Protein AF-A0A964VWE4-F1 (afdb_monomer_lite)

Sequence (80 aa):
MPPFFFFVEAETLTAIATILQGFGCPPDKCPEMALQLHRRAGQLSEAKGRSYEEALGHLLRAMAGGWAAQSQASTTDPQA

Structure (mmCIF, N/CA/C/O backbone):
data_AF-A0A964VWE4-F1
#
_entry.id   AF-A0A964VWE4-F1
#
loop_
_atom_site.group_PDB
_atom_site.id
_atom_site.type_symbol
_atom_site.label_atom_id
_atom_site.label_alt_id
_atom_site.label_comp_id
_atom_site.label_asym_id
_atom_site.label_entity_id
_atom_site.label_seq_id
_atom_site.pdbx_PDB_ins_code
_atom_site.Cartn_x
_atom_site.Cartn_y
_atom_site.Cartn_z
_atom_site.occupancy
_atom_site.B_iso_or_equiv
_atom_site.auth_seq_id
_atom_site.auth_comp_id
_atom_site.auth_asym_id
_atom_site.auth_atom_id
_atom_site.pdbx_PDB_model_num
ATOM 1 N N . MET A 1 1 ? -22.111 13.507 2.583 1.00 40.84 1 MET A N 1
ATOM 2 C CA . MET A 1 1 ? -20.755 13.761 3.111 1.00 40.84 1 MET A CA 1
ATOM 3 C C . MET A 1 1 ? -19.792 12.973 2.238 1.00 40.84 1 MET A C 1
ATOM 5 O O . MET A 1 1 ? -19.933 11.757 2.215 1.00 40.84 1 MET A O 1
ATOM 9 N N . PRO A 1 2 ? -18.941 13.609 1.417 1.00 44.41 2 PRO A N 1
ATOM 10 C CA . PRO A 1 2 ? -18.001 12.864 0.585 1.00 44.41 2 PRO A CA 1
ATOM 11 C C . PRO A 1 2 ? -16.908 12.253 1.485 1.00 44.41 2 PRO A C 1
ATOM 13 O O . PRO A 1 2 ? -16.379 12.974 2.332 1.00 44.41 2 PRO A O 1
ATOM 16 N N . PRO A 1 3 ? -16.580 10.955 1.360 1.00 51.28 3 PRO A N 1
ATOM 17 C CA . PRO A 1 3 ? -15.475 10.369 2.109 1.00 51.28 3 PRO A CA 1
ATOM 18 C C . PRO A 1 3 ? -14.163 10.955 1.573 1.00 51.28 3 PRO A C 1
ATOM 20 O O . PRO A 1 3 ? -13.996 11.121 0.363 1.00 51.28 3 PRO A O 1
ATOM 23 N N . PHE A 1 4 ? -13.236 11.296 2.465 1.00 48.41 4 PHE A N 1
ATOM 24 C CA . PHE A 1 4 ? -11.980 12.021 2.212 1.00 48.41 4 PHE A CA 1
ATOM 25 C C . PHE A 1 4 ? -10.935 11.245 1.361 1.00 48.41 4 PHE A C 1
ATOM 27 O O . PHE A 1 4 ? -9.742 11.524 1.413 1.00 48.41 4 PHE A O 1
ATOM 34 N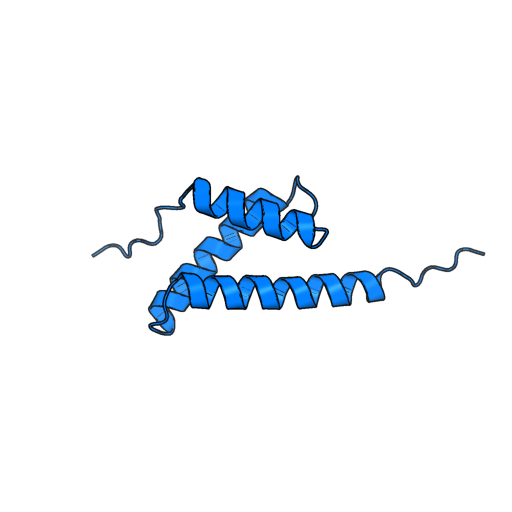 N . PHE A 1 5 ? -11.360 10.303 0.512 1.00 53.94 5 PHE A N 1
ATOM 35 C CA . PHE A 1 5 ? -10.519 9.382 -0.270 1.00 53.94 5 PHE A CA 1
ATOM 36 C C . PHE A 1 5 ? -9.829 9.965 -1.505 1.00 53.94 5 PHE A C 1
ATOM 38 O O . PHE A 1 5 ? -9.176 9.231 -2.249 1.00 53.94 5 PHE A O 1
ATOM 45 N N . PHE A 1 6 ? -9.988 11.264 -1.756 1.00 52.19 6 PHE A N 1
ATOM 46 C CA . PHE A 1 6 ? -9.511 11.893 -2.986 1.00 52.19 6 PHE A CA 1
ATOM 47 C C . PHE A 1 6 ? -8.203 12.677 -2.819 1.00 52.19 6 PHE A C 1
ATOM 49 O O . PHE A 1 6 ? -7.590 13.038 -3.822 1.00 52.19 6 PHE A O 1
ATOM 56 N N . PHE A 1 7 ? -7.737 12.913 -1.587 1.00 57.19 7 PHE A N 1
ATOM 57 C CA . PHE A 1 7 ? -6.479 13.625 -1.365 1.00 57.19 7 PHE A CA 1
ATOM 58 C C . PHE A 1 7 ? -5.322 12.639 -1.221 1.00 57.19 7 PHE A C 1
ATOM 60 O O . PHE A 1 7 ? -4.920 12.250 -0.131 1.00 57.19 7 PHE A O 1
ATOM 67 N N . VAL A 1 8 ? -4.829 12.197 -2.374 1.00 63.94 8 VAL A N 1
ATOM 68 C CA . VAL A 1 8 ? -3.550 11.503 -2.477 1.00 63.94 8 VAL A CA 1
ATOM 69 C C . VAL A 1 8 ? -2.437 12.494 -2.140 1.00 63.94 8 VAL A C 1
ATOM 71 O O . VAL A 1 8 ? -2.231 13.462 -2.870 1.00 63.94 8 VAL A O 1
ATOM 74 N N . GLU A 1 9 ? -1.721 12.266 -1.042 1.00 72.69 9 GLU A N 1
ATOM 75 C CA . GLU A 1 9 ? -0.601 13.121 -0.650 1.00 72.69 9 GLU A CA 1
ATOM 76 C C . GLU A 1 9 ? 0.683 12.703 -1.391 1.00 72.69 9 GLU A C 1
ATOM 78 O O . GLU A 1 9 ? 1.103 11.542 -1.347 1.00 72.69 9 GLU A O 1
ATOM 83 N N . ALA A 1 10 ? 1.311 13.643 -2.103 1.00 74.94 10 ALA A N 1
ATOM 84 C CA . ALA A 1 10 ? 2.468 13.360 -2.959 1.00 74.94 10 ALA A CA 1
ATOM 85 C C . ALA A 1 10 ? 3.710 12.890 -2.172 1.00 74.94 10 ALA A C 1
ATOM 87 O O . ALA A 1 10 ? 4.492 12.078 -2.675 1.00 74.94 10 ALA A O 1
ATOM 88 N N . GLU A 1 11 ? 3.876 13.353 -0.931 1.00 78.38 11 GLU A N 1
ATOM 89 C CA . GLU A 1 11 ? 4.973 12.940 -0.049 1.00 78.38 11 GLU A CA 1
ATOM 90 C C . GLU A 1 11 ? 4.848 11.456 0.326 1.00 78.38 11 GLU A C 1
ATOM 92 O O . GLU A 1 11 ? 5.784 10.673 0.147 1.00 78.38 11 GLU A O 1
ATOM 97 N N . THR A 1 12 ? 3.640 11.033 0.706 1.00 82.12 12 THR A N 1
ATOM 98 C CA . THR A 1 12 ? 3.322 9.631 0.998 1.00 82.12 12 THR A CA 1
ATOM 99 C C . THR A 1 12 ? 3.544 8.724 -0.217 1.00 82.12 12 THR A C 1
ATOM 101 O O . THR A 1 12 ? 4.113 7.638 -0.083 1.00 82.12 12 THR A O 1
ATOM 104 N N . LEU A 1 13 ? 3.149 9.157 -1.421 1.00 83.69 13 LEU A N 1
ATOM 105 C CA . LEU A 1 13 ? 3.419 8.395 -2.647 1.00 83.69 13 LEU A CA 1
ATOM 106 C C . LEU A 1 13 ? 4.915 8.202 -2.889 1.00 83.69 13 LEU A C 1
ATOM 108 O O . LEU A 1 13 ? 5.344 7.106 -3.246 1.00 83.69 13 LEU A O 1
ATOM 112 N N . THR A 1 14 ? 5.698 9.258 -2.685 1.00 86.00 14 THR A N 1
ATOM 113 C CA . THR A 1 14 ? 7.150 9.244 -2.891 1.00 86.00 14 THR A CA 1
ATOM 114 C C . THR A 1 14 ? 7.833 8.311 -1.888 1.00 86.00 14 THR A C 1
ATOM 116 O O . THR A 1 14 ? 8.710 7.526 -2.263 1.00 86.00 14 THR A O 1
ATOM 119 N N . ALA A 1 15 ? 7.382 8.316 -0.631 1.00 86.38 15 ALA A N 1
ATOM 120 C CA . ALA A 1 15 ? 7.844 7.384 0.393 1.00 86.38 15 ALA A CA 1
ATOM 121 C C . ALA A 1 15 ? 7.524 5.923 0.026 1.00 86.38 15 ALA A C 1
ATOM 123 O O . ALA A 1 15 ? 8.412 5.069 0.042 1.00 86.38 15 ALA A O 1
ATOM 124 N N . ILE A 1 16 ? 6.283 5.636 -0.386 1.00 86.00 16 ILE A N 1
ATOM 125 C CA . ILE A 1 16 ? 5.868 4.292 -0.817 1.00 86.00 16 ILE A CA 1
ATOM 126 C C . ILE A 1 16 ? 6.669 3.840 -2.046 1.00 86.00 16 ILE A C 1
ATOM 128 O O . ILE A 1 16 ? 7.152 2.710 -2.072 1.00 86.00 16 ILE A O 1
ATOM 132 N N . ALA A 1 17 ? 6.859 4.714 -3.038 1.00 87.00 17 ALA A N 1
ATOM 133 C CA . ALA A 1 17 ? 7.649 4.445 -4.240 1.00 87.00 17 ALA A CA 1
ATOM 134 C C . ALA A 1 17 ? 9.121 4.131 -3.919 1.00 87.00 17 ALA A C 1
ATOM 136 O O . ALA A 1 17 ? 9.711 3.250 -4.540 1.00 87.00 17 ALA A O 1
ATOM 137 N N . THR A 1 18 ? 9.707 4.810 -2.932 1.00 86.50 18 THR A N 1
ATOM 138 C CA . THR A 1 18 ? 11.084 4.554 -2.476 1.00 86.50 18 THR A CA 1
ATOM 139 C C . THR A 1 18 ? 11.201 3.178 -1.822 1.00 86.50 18 THR A C 1
ATOM 141 O O . THR A 1 18 ? 12.109 2.407 -2.129 1.00 86.50 18 THR A O 1
ATOM 144 N N . ILE A 1 19 ? 10.239 2.832 -0.965 1.00 85.62 19 ILE A N 1
ATOM 145 C CA . ILE A 1 19 ? 10.168 1.519 -0.317 1.00 85.62 19 ILE A CA 1
ATOM 146 C C . ILE A 1 19 ? 9.969 0.409 -1.364 1.00 85.62 19 ILE A C 1
ATOM 148 O O . ILE A 1 19 ? 10.647 -0.615 -1.323 1.00 85.62 19 ILE A O 1
ATOM 152 N N . LEU A 1 20 ? 9.076 0.628 -2.333 1.00 83.00 20 LEU A N 1
ATOM 153 C CA . LEU A 1 20 ? 8.834 -0.260 -3.473 1.00 83.00 20 LEU A CA 1
ATOM 154 C C . LEU A 1 20 ? 10.105 -0.513 -4.290 1.00 83.00 20 LEU A C 1
ATOM 156 O O . LEU A 1 20 ? 10.405 -1.670 -4.584 1.00 83.00 20 LEU A O 1
ATOM 160 N N . GLN A 1 21 ? 10.868 0.534 -4.615 1.00 85.06 21 GLN A N 1
ATOM 161 C CA . GLN A 1 21 ? 12.158 0.393 -5.301 1.00 85.06 21 GLN A CA 1
ATOM 162 C C . GLN A 1 21 ? 13.134 -0.465 -4.491 1.00 85.06 21 GLN A C 1
ATOM 164 O O . GLN A 1 21 ? 1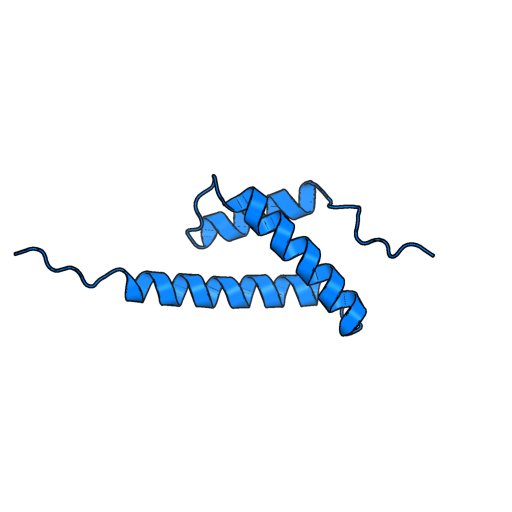3.780 -1.347 -5.053 1.00 85.06 21 GLN A O 1
ATOM 169 N N . GLY A 1 22 ? 13.183 -0.281 -3.167 1.00 81.81 22 GLY A N 1
ATOM 170 C CA . GLY A 1 22 ? 13.992 -1.110 -2.268 1.00 81.81 22 GLY A CA 1
ATOM 171 C C . GLY A 1 22 ? 13.615 -2.598 -2.276 1.00 81.81 22 GLY A C 1
ATOM 172 O O . GLY A 1 22 ? 14.472 -3.446 -2.044 1.00 81.81 22 GLY A O 1
ATOM 173 N N . PHE A 1 23 ? 12.360 -2.932 -2.594 1.00 76.31 23 PHE A N 1
ATOM 174 C CA . PHE A 1 23 ? 11.891 -4.314 -2.754 1.00 76.31 23 PHE A CA 1
ATOM 175 C C . PHE A 1 23 ? 12.100 -4.893 -4.165 1.00 76.31 23 PHE A C 1
ATOM 177 O O . PHE A 1 23 ? 11.766 -6.055 -4.391 1.00 76.31 23 PHE A O 1
ATOM 184 N N . GLY A 1 24 ? 12.653 -4.119 -5.105 1.00 76.31 24 GLY A N 1
ATOM 185 C CA . GLY A 1 24 ? 12.867 -4.539 -6.494 1.00 76.31 24 GLY A CA 1
ATOM 186 C C . GLY A 1 24 ? 11.735 -4.158 -7.453 1.00 76.31 24 GLY A C 1
ATOM 187 O O . GLY A 1 24 ? 11.685 -4.665 -8.574 1.00 76.31 24 GLY A O 1
ATOM 188 N N . CYS A 1 25 ? 10.822 -3.270 -7.045 1.00 73.38 25 CYS A N 1
ATOM 189 C CA . CYS A 1 25 ? 9.809 -2.733 -7.948 1.00 73.38 25 CYS A CA 1
ATOM 190 C C . CYS A 1 25 ? 10.452 -1.761 -8.955 1.00 73.38 25 CYS A C 1
ATOM 192 O O . CYS A 1 25 ? 11.210 -0.875 -8.552 1.00 73.38 25 CYS A O 1
ATOM 194 N N . PRO A 1 26 ? 10.145 -1.873 -10.259 1.00 78.56 26 PRO A N 1
ATOM 195 C CA . PRO A 1 26 ? 10.678 -0.957 -11.255 1.00 78.56 26 PRO A CA 1
ATOM 196 C C . PRO A 1 26 ? 10.167 0.476 -11.022 1.00 78.56 26 PRO A C 1
ATOM 198 O O . PRO A 1 26 ? 8.968 0.664 -10.780 1.00 78.56 26 PRO A O 1
ATOM 201 N N . PRO A 1 27 ? 11.034 1.499 -11.149 1.00 76.06 27 PRO A N 1
ATOM 202 C CA . PRO A 1 27 ? 10.700 2.895 -10.847 1.00 76.06 27 PRO A CA 1
ATOM 203 C C . PRO A 1 27 ? 9.568 3.446 -11.723 1.00 76.06 27 PRO A C 1
ATOM 205 O O . PRO A 1 27 ? 8.841 4.333 -11.291 1.00 76.06 27 PRO A O 1
ATOM 208 N N . ASP A 1 28 ? 9.372 2.871 -12.910 1.00 81.00 28 ASP A N 1
ATOM 209 C CA . ASP A 1 28 ? 8.286 3.203 -13.837 1.00 81.00 28 ASP A CA 1
ATOM 210 C C . ASP A 1 28 ? 6.898 2.782 -13.308 1.00 81.00 28 ASP A C 1
ATOM 212 O O . ASP A 1 28 ? 5.918 3.506 -13.457 1.00 81.00 28 ASP A O 1
ATOM 216 N N . LYS A 1 29 ? 6.816 1.653 -12.583 1.00 79.56 29 LYS A N 1
ATOM 217 C CA . LYS A 1 29 ? 5.564 1.157 -11.973 1.00 79.56 29 LYS A CA 1
ATOM 218 C C . LYS A 1 29 ? 5.367 1.610 -10.532 1.00 79.56 29 LYS A C 1
ATOM 220 O O . LYS A 1 29 ? 4.247 1.569 -10.023 1.00 79.56 29 LYS A O 1
ATOM 225 N N . CYS A 1 30 ? 6.432 2.059 -9.874 1.00 82.88 30 CYS A N 1
ATOM 226 C CA . CYS A 1 30 ? 6.391 2.570 -8.509 1.00 82.88 30 CYS A CA 1
ATOM 227 C C . CYS A 1 30 ? 5.323 3.653 -8.264 1.00 82.88 30 CYS A C 1
ATOM 229 O O . CYS A 1 30 ? 4.592 3.502 -7.285 1.00 82.88 30 CYS A O 1
ATOM 231 N N . PRO A 1 31 ? 5.168 4.708 -9.094 1.00 81.75 31 PRO A N 1
ATOM 232 C CA . PRO A 1 31 ? 4.168 5.749 -8.837 1.00 81.75 31 PRO A CA 1
ATOM 233 C C . PRO A 1 31 ? 2.729 5.231 -8.968 1.00 81.75 31 PRO A C 1
ATOM 235 O O . PRO A 1 31 ? 1.877 5.551 -8.138 1.00 81.75 31 PRO A O 1
ATOM 238 N N . GLU A 1 32 ? 2.460 4.385 -9.963 1.00 83.44 32 GLU A N 1
ATOM 239 C CA . GLU A 1 32 ? 1.143 3.770 -10.159 1.00 83.44 32 GLU A CA 1
ATOM 240 C C . GLU A 1 32 ? 0.793 2.819 -9.003 1.00 83.44 32 GLU A C 1
ATOM 242 O O . GLU A 1 32 ? -0.306 2.867 -8.440 1.00 83.44 32 GLU A O 1
ATOM 247 N N . MET A 1 33 ? 1.759 2.001 -8.581 1.00 84.94 33 MET A N 1
ATOM 248 C CA . MET A 1 33 ? 1.606 1.105 -7.440 1.00 84.94 33 MET A CA 1
ATOM 249 C C . MET A 1 33 ? 1.424 1.853 -6.122 1.00 84.94 33 MET A C 1
ATOM 251 O O . MET A 1 33 ? 0.574 1.466 -5.320 1.00 84.94 33 MET A O 1
ATOM 255 N N . ALA A 1 34 ? 2.182 2.926 -5.894 1.00 87.19 34 ALA A N 1
ATOM 256 C CA . ALA A 1 34 ? 2.046 3.761 -4.707 1.00 87.19 34 ALA A CA 1
ATOM 257 C C . ALA A 1 34 ? 0.633 4.350 -4.601 1.00 87.19 34 ALA A C 1
ATOM 259 O O . ALA A 1 34 ? 0.020 4.308 -3.533 1.00 87.19 34 ALA A O 1
ATOM 260 N N . LEU A 1 35 ? 0.078 4.808 -5.728 1.00 84.88 35 LEU A N 1
ATOM 261 C CA . LEU A 1 35 ? -1.295 5.300 -5.834 1.00 84.88 35 LEU A CA 1
ATOM 262 C C . LEU A 1 35 ? -2.323 4.237 -5.438 1.00 84.88 35 LEU A C 1
ATOM 264 O O . LEU A 1 35 ? -3.229 4.511 -4.648 1.00 84.88 35 LEU A O 1
ATOM 268 N N . GLN A 1 36 ? -2.188 3.018 -5.962 1.00 84.88 36 GLN A N 1
ATOM 269 C CA . GLN A 1 36 ? -3.094 1.922 -5.615 1.00 84.88 36 GLN A CA 1
ATOM 270 C C . GLN A 1 36 ? -2.982 1.521 -4.141 1.00 84.88 36 GLN A C 1
ATOM 272 O O . GLN A 1 36 ? -4.004 1.284 -3.487 1.00 84.88 36 GLN A O 1
ATOM 277 N N . LEU A 1 37 ? -1.758 1.468 -3.609 1.00 86.88 37 LEU A N 1
ATOM 278 C CA . LEU A 1 37 ? -1.510 1.090 -2.223 1.00 86.88 37 LEU A CA 1
ATOM 279 C C . LEU A 1 37 ? -2.094 2.115 -1.258 1.00 86.88 37 LEU A C 1
ATOM 281 O O . LEU A 1 37 ? -2.792 1.732 -0.324 1.00 86.88 37 LEU A O 1
ATOM 285 N N . HIS A 1 38 ? -1.879 3.401 -1.527 1.00 85.50 38 HIS A N 1
ATOM 286 C CA . HIS A 1 38 ? -2.429 4.489 -0.729 1.00 85.50 38 HIS A CA 1
ATOM 287 C C . HIS A 1 38 ? -3.965 4.453 -0.704 1.00 85.50 38 HIS A C 1
ATOM 289 O O . HIS A 1 38 ? -4.570 4.473 0.372 1.00 85.50 38 HIS A O 1
ATOM 295 N N . ARG A 1 39 ? -4.609 4.280 -1.871 1.00 82.88 39 ARG A N 1
ATOM 296 C CA . ARG A 1 39 ? -6.076 4.150 -1.953 1.00 82.88 39 ARG A CA 1
ATOM 297 C C . ARG A 1 39 ? -6.601 2.962 -1.150 1.00 82.88 39 ARG A C 1
ATOM 299 O O . ARG A 1 39 ? -7.614 3.092 -0.464 1.00 82.88 39 ARG A O 1
ATOM 306 N N . ARG A 1 40 ? -5.932 1.807 -1.222 1.00 84.38 40 ARG A N 1
ATOM 307 C CA . ARG A 1 40 ? -6.308 0.630 -0.424 1.00 84.38 40 ARG A CA 1
ATOM 308 C C . ARG A 1 40 ? -6.060 0.834 1.063 1.00 84.38 40 ARG A C 1
ATOM 310 O O . ARG A 1 40 ? -6.901 0.420 1.850 1.00 84.38 40 ARG A O 1
ATOM 317 N N . ALA A 1 41 ? -4.940 1.442 1.446 1.00 85.00 41 ALA A N 1
ATOM 318 C CA . ALA A 1 41 ? -4.579 1.673 2.841 1.00 85.00 41 ALA A CA 1
ATOM 319 C C . ALA A 1 41 ? -5.624 2.534 3.538 1.00 85.00 41 ALA A C 1
ATOM 321 O O . ALA A 1 41 ? -6.083 2.191 4.625 1.00 85.00 41 ALA A O 1
ATOM 322 N N . GLY A 1 42 ? -6.077 3.596 2.877 1.00 83.75 42 GLY A N 1
ATOM 323 C CA . GLY A 1 42 ? -7.160 4.377 3.431 1.00 83.75 42 GLY A CA 1
ATOM 324 C C . GLY A 1 42 ? -8.485 3.591 3.471 1.00 83.75 42 GLY A C 1
ATOM 325 O O . GLY A 1 42 ? -9.145 3.607 4.505 1.00 83.75 42 GLY A O 1
ATOM 326 N N . GLN A 1 43 ? -8.886 2.886 2.403 1.00 82.19 43 GLN A N 1
ATOM 327 C CA . GLN A 1 43 ? -10.155 2.139 2.432 1.00 82.19 43 GLN A CA 1
ATOM 328 C C . GLN A 1 43 ? -10.139 1.083 3.538 1.00 82.19 43 GLN A C 1
ATOM 330 O O . GLN A 1 43 ? -11.150 0.829 4.182 1.00 82.19 43 GLN A O 1
ATOM 335 N N . LEU A 1 44 ? -8.976 0.480 3.783 1.00 83.06 44 LEU A N 1
ATOM 336 C CA . LEU A 1 44 ? -8.769 -0.480 4.854 1.00 83.06 44 LEU A CA 1
ATOM 337 C C . LEU A 1 44 ? -8.797 0.186 6.235 1.00 83.06 44 LEU A C 1
ATOM 339 O O . LEU A 1 44 ? -9.317 -0.413 7.171 1.00 83.06 44 LEU A O 1
ATOM 343 N N . SER A 1 45 ? -8.256 1.400 6.354 1.00 83.38 45 SER A N 1
ATOM 344 C CA . SER A 1 45 ? -8.330 2.229 7.561 1.00 83.38 45 SER A CA 1
ATOM 345 C C . SER A 1 45 ? -9.784 2.513 7.935 1.00 83.38 45 SER A C 1
ATOM 347 O O . SER A 1 45 ? -10.189 2.201 9.052 1.00 83.38 45 SER A O 1
ATOM 349 N N . GLU A 1 46 ? -10.608 2.960 6.983 1.00 83.00 46 GLU A N 1
ATOM 350 C CA . GLU A 1 46 ? -12.038 3.183 7.221 1.00 83.00 46 GLU A CA 1
ATOM 351 C C . GLU A 1 46 ? -12.799 1.877 7.473 1.00 83.00 46 GLU A C 1
ATOM 353 O O . GLU A 1 46 ? -13.563 1.776 8.430 1.00 83.00 46 GLU A O 1
ATOM 358 N N . ALA A 1 47 ? -12.566 0.847 6.657 1.00 82.56 47 ALA A N 1
ATOM 359 C CA . ALA A 1 47 ? -13.302 -0.412 6.752 1.00 82.56 47 ALA A CA 1
ATOM 360 C C . ALA A 1 47 ? -12.974 -1.214 8.020 1.00 82.56 47 ALA A C 1
ATOM 362 O O . ALA A 1 47 ? -13.828 -1.943 8.521 1.00 82.56 47 ALA A O 1
ATOM 363 N N . LYS A 1 48 ? -11.739 -1.125 8.532 1.00 79.56 48 LYS A N 1
ATOM 364 C CA . LYS A 1 48 ? -11.305 -1.829 9.752 1.00 79.56 48 LYS A CA 1
ATOM 365 C C . LYS A 1 48 ? -11.181 -0.922 10.978 1.00 79.56 48 LYS A C 1
ATOM 367 O O . LYS A 1 48 ? -10.869 -1.444 12.045 1.00 79.56 48 LYS A O 1
ATOM 372 N N . GLY A 1 49 ? -11.372 0.390 10.841 1.00 80.00 49 GLY A N 1
ATOM 373 C CA . GLY A 1 49 ? -11.142 1.366 11.912 1.00 80.00 49 GLY A CA 1
ATOM 374 C C . GLY A 1 49 ? -9.699 1.374 12.429 1.00 80.00 49 GLY A C 1
ATOM 375 O O . GLY A 1 49 ? -9.478 1.538 13.625 1.00 80.00 49 GLY A O 1
ATOM 376 N N . ARG A 1 50 ? -8.713 1.110 11.562 1.00 80.62 50 ARG A N 1
ATOM 377 C CA . ARG A 1 50 ? -7.283 1.079 11.930 1.00 80.62 50 ARG A CA 1
ATOM 378 C C . ARG A 1 50 ? -6.585 2.331 11.435 1.00 80.62 50 ARG A C 1
ATOM 380 O O . ARG A 1 50 ? -6.954 2.843 10.392 1.00 80.62 50 ARG A O 1
ATOM 387 N N . SER A 1 51 ? -5.530 2.769 12.117 1.00 85.00 51 SER A N 1
ATOM 388 C CA . SER A 1 51 ? -4.717 3.891 11.642 1.00 85.00 51 SER A CA 1
ATOM 389 C C . SER A 1 51 ? -4.178 3.631 10.234 1.00 85.00 51 SER A C 1
ATOM 391 O O . SER A 1 51 ? -3.780 2.514 9.896 1.00 85.00 51 SER A O 1
ATOM 393 N N . TYR A 1 52 ? -4.144 4.685 9.420 1.00 82.56 52 TYR A N 1
ATOM 394 C CA . TYR A 1 52 ? -3.638 4.634 8.051 1.00 82.56 52 TYR A CA 1
ATOM 395 C C . TYR A 1 52 ? -2.225 4.029 7.974 1.00 82.56 52 TYR A C 1
ATOM 397 O O . TYR A 1 52 ? -1.969 3.185 7.118 1.00 82.56 52 TYR A O 1
ATOM 405 N N . GLU A 1 53 ? -1.346 4.385 8.914 1.00 82.25 53 GLU A N 1
ATOM 406 C CA . GLU A 1 53 ? 0.024 3.864 9.004 1.00 82.25 53 GLU A CA 1
ATOM 407 C C . GLU A 1 53 ? 0.066 2.343 9.218 1.00 82.25 53 GLU A C 1
ATOM 409 O O . GLU A 1 53 ? 0.802 1.643 8.526 1.00 82.25 53 GLU A O 1
ATOM 414 N N . GLU A 1 54 ? -0.783 1.811 10.102 1.00 84.94 54 GLU A N 1
ATOM 415 C CA . GLU A 1 54 ? -0.904 0.368 10.358 1.00 84.94 54 GLU A CA 1
ATOM 416 C C . GLU A 1 54 ? -1.427 -0.378 9.123 1.00 84.94 54 GLU A C 1
ATOM 418 O O . GLU A 1 54 ? -0.920 -1.438 8.746 1.00 84.94 54 GLU A O 1
ATOM 423 N N . ALA A 1 55 ? -2.443 0.183 8.461 1.00 86.88 55 ALA A N 1
ATOM 424 C CA . ALA A 1 55 ? -2.998 -0.374 7.232 1.00 86.88 55 ALA A CA 1
ATOM 425 C C . ALA A 1 55 ? -1.963 -0.381 6.094 1.00 86.88 55 ALA A C 1
ATOM 427 O O . ALA A 1 55 ? -1.815 -1.386 5.391 1.00 86.88 55 ALA A O 1
ATOM 428 N N . LEU A 1 56 ? -1.227 0.720 5.934 1.00 84.31 56 LEU A N 1
ATOM 429 C CA . LEU A 1 56 ? -0.196 0.872 4.917 1.00 84.31 56 LEU A CA 1
ATOM 430 C C . LEU A 1 56 ? 0.998 -0.048 5.184 1.00 84.31 56 LEU A C 1
ATOM 432 O O . LEU A 1 56 ? 1.438 -0.746 4.272 1.00 84.31 56 LEU A O 1
ATOM 436 N N . GLY A 1 57 ? 1.483 -0.109 6.426 1.00 85.94 57 GLY A N 1
ATOM 437 C CA . GLY A 1 57 ? 2.569 -0.998 6.835 1.00 85.94 57 GLY A CA 1
ATOM 438 C C . GLY A 1 57 ? 2.235 -2.468 6.579 1.00 85.94 57 GLY A C 1
ATOM 439 O O . GLY A 1 57 ? 3.057 -3.213 6.040 1.00 85.94 57 GLY A O 1
ATOM 440 N N . HIS A 1 58 ? 0.993 -2.877 6.857 1.00 84.50 58 HIS A N 1
ATOM 441 C CA . HIS A 1 58 ? 0.507 -4.211 6.509 1.00 84.50 58 HIS A CA 1
ATOM 442 C C . HIS A 1 58 ? 0.520 -4.478 4.998 1.00 84.50 58 HIS A C 1
ATOM 444 O O . HIS A 1 58 ? 0.956 -5.551 4.577 1.00 84.50 58 HIS A O 1
ATOM 450 N N . LEU A 1 59 ? 0.059 -3.526 4.180 1.00 84.56 59 LEU A N 1
ATOM 451 C CA . LEU A 1 59 ? 0.032 -3.669 2.719 1.00 84.56 59 LEU A CA 1
ATOM 452 C C . LEU A 1 59 ? 1.441 -3.708 2.115 1.00 84.56 59 LEU A C 1
ATOM 454 O O . LEU A 1 59 ? 1.710 -4.545 1.253 1.00 84.56 59 LEU A O 1
ATOM 458 N N . LEU A 1 60 ? 2.350 -2.857 2.594 1.00 84.31 60 LEU A N 1
ATOM 459 C CA . LEU A 1 60 ? 3.755 -2.846 2.181 1.00 84.31 60 LEU A CA 1
ATOM 460 C C . LEU A 1 60 ? 4.435 -4.176 2.505 1.00 84.31 60 LEU A C 1
ATOM 462 O O . LEU A 1 60 ? 5.091 -4.761 1.645 1.00 84.31 60 LEU A O 1
ATOM 466 N N . ARG A 1 61 ? 4.224 -4.701 3.717 1.00 83.62 61 ARG A N 1
ATOM 467 C CA . ARG A 1 61 ? 4.789 -5.988 4.137 1.00 83.62 61 ARG A CA 1
ATOM 468 C C . ARG A 1 61 ? 4.203 -7.167 3.358 1.00 83.62 61 ARG A C 1
ATOM 470 O O . ARG A 1 61 ? 4.934 -8.098 3.030 1.00 83.62 61 ARG A O 1
ATOM 477 N N . ALA A 1 62 ? 2.913 -7.112 3.021 1.00 84.00 62 ALA A N 1
ATOM 478 C CA . ALA A 1 62 ? 2.274 -8.109 2.165 1.00 84.00 62 ALA A CA 1
ATOM 479 C C . ALA A 1 62 ? 2.869 -8.108 0.748 1.00 84.00 62 ALA A C 1
ATOM 481 O O . ALA A 1 62 ? 3.155 -9.173 0.203 1.00 84.00 62 ALA A O 1
ATOM 482 N N . MET A 1 63 ? 3.119 -6.928 0.169 1.00 78.88 63 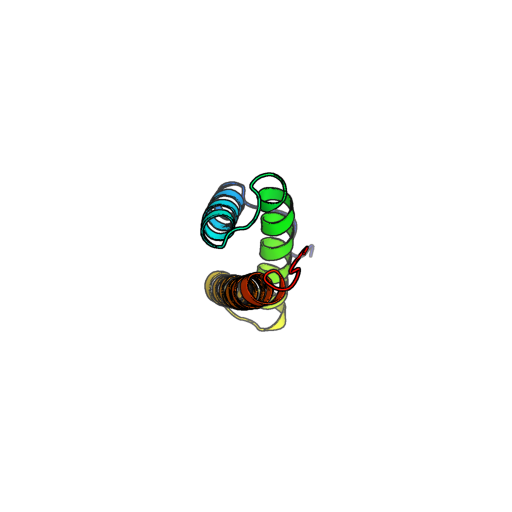MET A N 1
ATOM 483 C CA . MET A 1 63 ? 3.768 -6.840 -1.138 1.00 78.88 63 MET A CA 1
ATOM 484 C C . MET A 1 63 ? 5.221 -7.290 -1.096 1.00 78.88 63 MET A C 1
ATOM 486 O O . MET A 1 63 ? 5.613 -8.061 -1.962 1.00 78.88 63 MET A O 1
ATOM 490 N N . ALA A 1 64 ? 5.998 -6.889 -0.088 1.00 75.19 64 ALA A N 1
ATOM 491 C CA . ALA A 1 64 ? 7.372 -7.358 0.097 1.00 75.19 64 ALA A CA 1
ATOM 492 C C . ALA A 1 64 ? 7.466 -8.894 0.083 1.00 75.19 64 ALA A C 1
ATOM 494 O O . ALA A 1 64 ? 8.355 -9.456 -0.552 1.00 75.19 64 ALA A O 1
ATOM 495 N N . GLY A 1 65 ? 6.503 -9.577 0.716 1.00 75.00 65 GLY A N 1
ATOM 496 C CA . GLY A 1 65 ? 6.381 -11.035 0.650 1.00 75.00 65 GLY A CA 1
ATOM 497 C C . GLY A 1 65 ? 6.078 -11.566 -0.758 1.00 75.00 65 GLY A C 1
ATOM 498 O O . GLY A 1 65 ? 6.640 -12.581 -1.157 1.00 75.00 65 GLY A O 1
ATOM 499 N N . GLY A 1 66 ? 5.243 -10.865 -1.532 1.00 74.00 66 GLY A N 1
ATOM 500 C CA . GLY A 1 66 ? 4.951 -11.190 -2.933 1.00 74.00 66 GLY A CA 1
ATOM 501 C C . GLY A 1 66 ? 6.159 -11.027 -3.863 1.00 74.00 66 GLY A C 1
ATOM 502 O O . GLY A 1 66 ? 6.424 -11.911 -4.671 1.00 74.00 66 GLY A O 1
ATOM 503 N N . TRP A 1 67 ? 6.943 -9.957 -3.703 1.00 67.38 67 TRP A N 1
ATOM 504 C CA . TRP A 1 67 ? 8.180 -9.739 -4.466 1.00 67.38 67 TRP A CA 1
ATOM 505 C C . TRP A 1 67 ? 9.270 -10.748 -4.087 1.00 67.38 67 TRP A C 1
ATOM 507 O O . TRP A 1 67 ? 9.923 -11.309 -4.965 1.00 67.38 67 TRP A O 1
ATOM 517 N N . ALA A 1 68 ? 9.420 -11.061 -2.795 1.00 61.78 68 ALA A N 1
ATOM 518 C CA . ALA A 1 68 ? 10.337 -12.102 -2.328 1.00 61.78 68 ALA A CA 1
ATOM 519 C C . ALA A 1 68 ? 9.959 -13.504 -2.848 1.00 61.78 68 ALA A C 1
ATOM 521 O O . ALA A 1 68 ? 10.837 -14.322 -3.132 1.00 61.78 68 ALA A O 1
ATOM 522 N N . ALA A 1 69 ? 8.661 -13.782 -3.008 1.00 59.97 69 ALA A N 1
ATOM 523 C CA . ALA A 1 69 ? 8.177 -15.010 -3.633 1.00 59.97 69 ALA A CA 1
ATOM 524 C C . ALA A 1 69 ? 8.395 -15.009 -5.159 1.00 59.97 69 ALA A C 1
ATOM 526 O O . ALA A 1 69 ? 8.806 -16.020 -5.728 1.00 59.97 69 ALA A O 1
ATOM 527 N N . 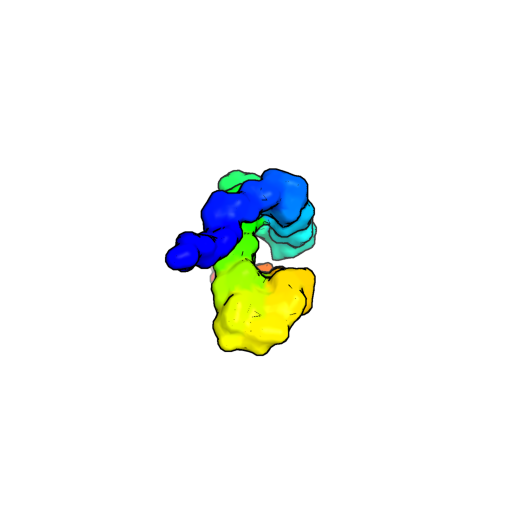GLN A 1 70 ? 8.191 -13.871 -5.827 1.00 58.81 70 GLN A N 1
ATOM 528 C CA . GLN A 1 70 ? 8.371 -13.734 -7.276 1.00 58.81 70 GLN A CA 1
ATOM 529 C C . GLN A 1 70 ? 9.844 -13.789 -7.712 1.00 58.81 70 GLN A C 1
ATOM 531 O O . GLN A 1 70 ? 10.149 -14.334 -8.774 1.00 58.81 70 GLN A O 1
ATOM 536 N N . SER A 1 71 ? 10.761 -13.299 -6.874 1.00 54.53 71 SER A N 1
ATOM 537 C CA . SER A 1 71 ? 12.209 -13.405 -7.099 1.00 54.53 71 SER A CA 1
ATOM 538 C C . SER A 1 71 ? 12.684 -14.868 -7.109 1.00 54.53 71 SER A C 1
ATOM 540 O O . SER A 1 71 ? 13.552 -15.246 -7.892 1.00 54.53 71 SER 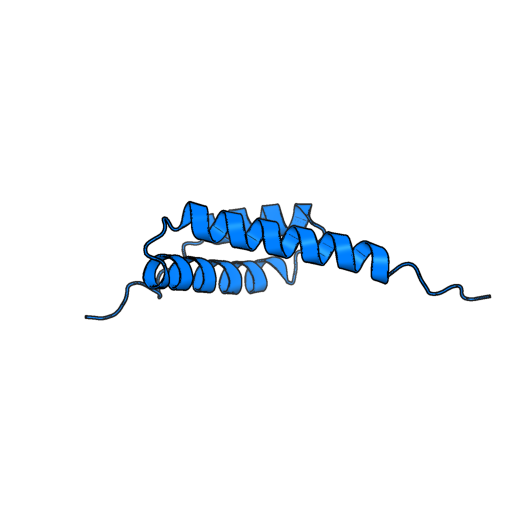A O 1
ATOM 542 N N . GLN A 1 72 ? 12.037 -15.738 -6.323 1.00 54.78 72 GLN A N 1
ATOM 543 C CA . GLN A 1 72 ? 12.308 -17.181 -6.343 1.00 54.78 72 GLN A CA 1
ATOM 544 C C . GLN A 1 72 ? 11.650 -17.887 -7.539 1.00 54.78 72 GLN A C 1
ATOM 546 O O . GLN A 1 72 ? 12.242 -18.798 -8.108 1.00 54.78 72 GLN A O 1
ATOM 551 N N . ALA A 1 73 ? 10.469 -17.439 -7.973 1.00 55.41 73 ALA A N 1
ATOM 552 C CA . ALA A 1 73 ? 9.760 -18.022 -9.117 1.00 55.41 73 ALA A CA 1
ATOM 553 C C . ALA A 1 73 ? 10.362 -17.658 -10.490 1.00 55.41 73 ALA A C 1
ATOM 555 O O . ALA A 1 73 ? 10.037 -18.302 -11.482 1.00 55.41 73 ALA A O 1
ATOM 556 N N . SER A 1 74 ? 11.237 -16.649 -10.561 1.00 46.12 74 SER A N 1
ATOM 557 C CA . SER A 1 74 ? 11.846 -16.198 -11.825 1.00 46.12 74 SER A CA 1
ATOM 558 C C . SER A 1 74 ? 13.217 -16.832 -12.112 1.00 46.12 74 SER A C 1
ATOM 560 O O . SER A 1 74 ? 13.804 -16.553 -13.151 1.00 46.12 74 SER A O 1
ATOM 562 N N . THR A 1 75 ? 13.727 -17.711 -11.236 1.00 50.09 75 THR A N 1
ATOM 563 C CA . THR A 1 75 ? 14.980 -18.467 -11.462 1.00 50.09 75 THR A CA 1
ATOM 564 C C . THR A 1 75 ? 14.685 -19.911 -11.877 1.00 50.09 75 THR A C 1
ATOM 566 O O . THR A 1 75 ? 15.164 -20.873 -11.280 1.00 50.09 75 THR A O 1
ATOM 569 N N . THR A 1 76 ? 13.849 -20.100 -12.896 1.00 50.62 76 THR A N 1
ATOM 570 C CA . THR A 1 76 ? 13.767 -21.385 -13.605 1.00 50.62 76 THR A CA 1
ATOM 571 C C . THR A 1 76 ? 13.490 -21.136 -15.080 1.00 50.62 76 THR A C 1
ATOM 573 O O .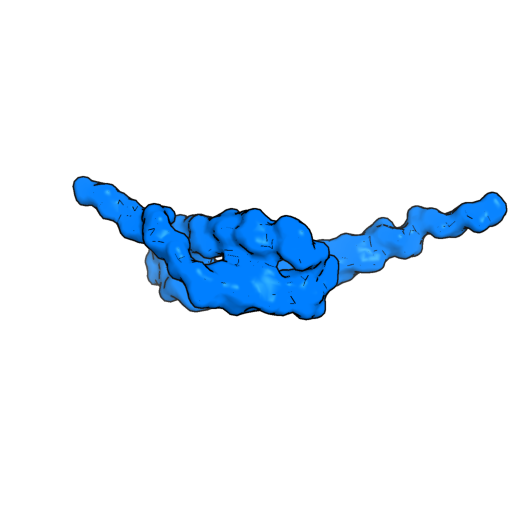 THR A 1 76 ? 12.384 -21.339 -15.564 1.00 50.62 76 THR A O 1
ATOM 576 N N . ASP A 1 77 ? 14.531 -20.698 -15.782 1.00 39.28 77 ASP A N 1
ATOM 577 C CA . ASP A 1 77 ? 14.740 -21.059 -17.182 1.00 39.28 77 ASP A CA 1
ATOM 578 C C . ASP A 1 77 ? 16.233 -21.399 -17.379 1.00 39.28 77 ASP A C 1
ATOM 580 O O . ASP A 1 77 ? 17.084 -20.506 -17.331 1.00 39.28 77 ASP A O 1
ATOM 584 N N . PRO A 1 78 ? 16.597 -22.693 -17.474 1.00 57.06 78 PRO A N 1
ATOM 585 C CA . PRO A 1 78 ? 17.906 -23.132 -17.928 1.00 57.06 78 PRO A CA 1
ATOM 586 C C . PRO A 1 78 ? 17.878 -23.271 -19.456 1.00 57.06 78 PRO A C 1
ATOM 588 O O . PRO A 1 78 ? 17.500 -24.323 -19.973 1.00 57.06 78 PRO A O 1
ATOM 591 N N . GLN A 1 79 ? 18.292 -22.237 -20.190 1.00 40.78 79 GLN A N 1
ATOM 592 C CA . GLN A 1 79 ? 18.494 -22.373 -21.634 1.00 40.78 79 GLN A CA 1
ATOM 593 C C . GLN A 1 79 ? 19.861 -23.028 -21.905 1.00 40.78 79 GLN A C 1
ATOM 595 O O . GLN A 1 79 ? 20.904 -22.370 -21.856 1.00 40.78 79 GLN A O 1
ATOM 600 N N . ALA A 1 80 ? 19.817 -24.343 -22.127 1.00 50.06 80 ALA A N 1
ATOM 601 C CA . ALA A 1 80 ? 20.872 -25.165 -22.721 1.00 50.06 80 ALA A CA 1
ATOM 602 C C . ALA A 1 80 ? 20.916 -25.016 -24.251 1.00 50.06 80 ALA A C 1
ATOM 604 O O . ALA A 1 80 ? 19.877 -24.637 -24.839 1.00 50.06 80 ALA A O 1
#

Foldseek 3Di:
DDPPLPDDDPVQLVVQLVLCVVLVHDSVCSSVVSNVLQSQLVVCCVVVVNDSVVSSVVSSVVVSVVSVVVVVVPPDDDDD

Radius of gyration: 15.15 Å; chains: 1; bounding box: 42×39×35 Å

Secondary structure (DSSP, 8-state):
---STT---HHHHHHHHHHHHHTT--TTTHHHHHHHHHHHHHHHHHHHT--HHHHHHHHHHHHHHHHHHHHHHT------

pLDDT: mean 74.1, std 14.12, range [39.28, 87.19]